Protein AF-A0A7X8HB70-F1 (afdb_monomer_lite)

pLDDT: mean 92.55, std 5.31, range [63.34, 97.81]

Radius of gyration: 20.38 Å; chains: 1; bounding box: 47×32×52 Å

Foldseek 3Di:
DDDDDPPDDPVCVVVCVVVVDDDDDDDDDDDDDPVPDDCDDDVNPVVVVVVVVCVVVVDDDDDDDPPDDPVVLVVVVVVLVVVCVVVVHDDDPDPDDDNDPVVD

Sequence (104 aa):
MKEIYYRIPSESLTVYHEAGKKSLFIGQEGVVDLQKFTLEGGEKKSIRNALNKLKDQGYASQIYTPLLRDGLIQKLRSVSDDWLKSMEREEIVFSQGMFREDEI

Structure (mmCIF, N/CA/C/O backbone):
data_AF-A0A7X8HB70-F1
#
_entry.id   AF-A0A7X8HB70-F1
#
loop_
_atom_site.group_PDB
_atom_site.id
_atom_site.type_symbol
_atom_site.label_atom_id
_atom_site.label_alt_id
_atom_site.label_comp_id
_atom_site.label_asym_id
_atom_site.label_entity_id
_atom_site.label_seq_id
_atom_site.pdbx_PDB_ins_code
_atom_site.Cartn_x
_atom_site.Cartn_y
_atom_site.Cartn_z
_atom_site.occupancy
_atom_site.B_iso_or_equiv
_atom_site.auth_seq_id
_atom_site.auth_comp_id
_atom_site.auth_asym_id
_atom_site.auth_atom_id
_atom_site.pdbx_PDB_model_num
ATOM 1 N N . MET A 1 1 ? 9.838 -3.898 -31.223 1.00 63.34 1 MET A N 1
ATOM 2 C CA . MET A 1 1 ? 9.239 -3.425 -29.953 1.00 63.34 1 MET A CA 1
ATOM 3 C C . MET A 1 1 ? 10.385 -3.126 -28.991 1.00 63.34 1 MET A C 1
ATOM 5 O O . MET A 1 1 ? 11.352 -3.874 -29.029 1.00 63.34 1 MET A O 1
ATOM 9 N N . LYS A 1 2 ? 10.361 -2.025 -28.228 1.00 83.12 2 LYS A N 1
ATOM 10 C CA . LYS A 1 2 ? 11.411 -1.735 -27.230 1.00 83.12 2 LYS A CA 1
ATOM 11 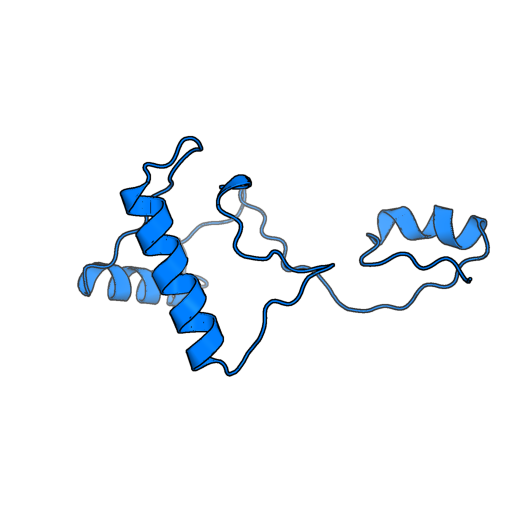C C . LYS A 1 2 ? 11.000 -2.323 -25.880 1.00 83.12 2 LYS A C 1
ATOM 13 O O . LYS A 1 2 ? 9.843 -2.194 -25.501 1.00 83.12 2 LYS A O 1
ATOM 18 N N . GLU A 1 3 ? 11.941 -2.945 -25.183 1.00 89.81 3 GLU A N 1
ATOM 19 C CA . GLU A 1 3 ? 11.745 -3.490 -23.833 1.00 89.81 3 GLU A CA 1
ATOM 20 C C . GLU A 1 3 ? 11.622 -2.351 -22.810 1.00 89.81 3 GLU A C 1
ATOM 22 O O . GLU A 1 3 ? 12.419 -1.407 -22.837 1.00 89.81 3 GLU A O 1
ATOM 27 N N . ILE A 1 4 ? 10.637 -2.443 -21.913 1.00 92.50 4 ILE A N 1
ATOM 28 C CA . ILE A 1 4 ? 10.383 -1.482 -20.832 1.00 92.50 4 ILE A CA 1
ATOM 29 C C . ILE A 1 4 ? 10.186 -2.269 -19.539 1.00 92.50 4 ILE A C 1
ATOM 31 O O . ILE A 1 4 ? 9.492 -3.283 -19.526 1.00 92.50 4 ILE A O 1
ATOM 35 N N . TYR A 1 5 ? 10.770 -1.767 -18.455 1.00 93.75 5 TYR A N 1
ATOM 36 C CA . TYR A 1 5 ? 10.665 -2.341 -17.119 1.00 93.75 5 TYR A CA 1
ATOM 37 C C . TYR A 1 5 ? 10.003 -1.311 -16.198 1.00 93.75 5 TYR A C 1
ATOM 39 O O . TYR A 1 5 ? 10.386 -0.140 -16.204 1.00 93.75 5 TYR A O 1
ATOM 47 N N . TYR A 1 6 ? 8.980 -1.726 -15.450 1.00 94.25 6 TYR A N 1
ATOM 48 C CA . TYR A 1 6 ? 8.134 -0.840 -14.645 1.00 94.25 6 TYR A CA 1
ATOM 49 C C . TYR A 1 6 ? 8.344 -1.095 -13.147 1.00 94.25 6 TYR A C 1
ATOM 51 O O . TYR A 1 6 ? 8.405 -2.248 -12.737 1.00 94.25 6 TYR A O 1
ATOM 59 N N . ARG A 1 7 ? 8.441 -0.019 -12.346 1.00 93.88 7 ARG A N 1
ATOM 60 C CA . ARG A 1 7 ? 8.672 -0.051 -10.882 1.00 93.88 7 ARG A CA 1
ATOM 61 C C . ARG A 1 7 ? 9.867 -0.917 -10.464 1.00 93.88 7 ARG A C 1
ATOM 63 O O . ARG A 1 7 ? 9.745 -1.842 -9.671 1.00 93.88 7 ARG A O 1
ATOM 70 N N . ILE A 1 8 ? 11.035 -0.599 -11.013 1.00 94.81 8 ILE A N 1
ATOM 71 C CA . ILE A 1 8 ? 12.282 -1.275 -10.652 1.00 94.81 8 ILE A CA 1
ATOM 72 C C . ILE A 1 8 ? 12.846 -0.667 -9.359 1.00 94.81 8 ILE A C 1
ATOM 74 O O . ILE A 1 8 ? 13.017 0.555 -9.321 1.00 94.81 8 ILE A O 1
ATOM 78 N N . PRO A 1 9 ? 13.153 -1.482 -8.329 1.00 94.06 9 PRO A N 1
ATOM 79 C CA . PRO A 1 9 ? 13.812 -1.011 -7.113 1.00 94.06 9 PRO A CA 1
ATOM 80 C C . PRO A 1 9 ? 15.173 -0.377 -7.415 1.00 94.06 9 PRO A C 1
ATOM 82 O O . PRO A 1 9 ? 15.885 -0.816 -8.327 1.00 94.06 9 PRO A O 1
ATOM 85 N N . SER A 1 10 ? 15.559 0.631 -6.631 1.00 93.06 10 SER A N 1
ATOM 86 C CA . SER A 1 10 ? 16.829 1.354 -6.792 1.00 93.06 10 SER A CA 1
ATOM 87 C C . SER A 1 10 ? 18.041 0.426 -6.803 1.00 93.06 10 SER A C 1
ATOM 89 O O . SER A 1 10 ? 18.981 0.631 -7.567 1.00 93.06 10 SER A O 1
ATOM 91 N N . GLU A 1 11 ? 17.987 -0.629 -5.999 1.00 95.12 11 GLU A N 1
ATOM 92 C CA . GLU A 1 11 ? 19.059 -1.598 -5.781 1.00 95.12 11 GLU A CA 1
ATOM 93 C C . GLU A 1 11 ? 19.340 -2.425 -7.040 1.00 95.12 11 GLU A C 1
ATOM 95 O O . GLU A 1 11 ? 20.438 -2.946 -7.214 1.00 95.12 11 GLU A O 1
ATOM 100 N N . SER A 1 12 ? 18.359 -2.534 -7.941 1.00 95.81 12 SER A N 1
ATOM 101 C CA . SER A 1 12 ? 18.482 -3.304 -9.180 1.00 95.81 12 SER A CA 1
ATOM 102 C C . SER A 1 12 ? 18.967 -2.468 -10.368 1.00 95.81 12 SER A C 1
ATOM 104 O O . SER A 1 12 ? 19.281 -3.039 -11.411 1.00 95.81 12 SER A O 1
ATOM 106 N N . LEU A 1 13 ? 19.047 -1.133 -10.251 1.00 95.50 13 LEU A N 1
ATOM 107 C CA . LEU A 1 13 ? 19.323 -0.239 -11.387 1.00 95.50 13 LEU A CA 1
ATOM 108 C C . LEU A 1 13 ? 20.667 -0.504 -12.072 1.00 95.50 13 LEU A C 1
ATOM 110 O O . LEU A 1 13 ? 20.755 -0.362 -13.291 1.00 95.50 13 LEU A O 1
ATOM 114 N N . THR A 1 14 ? 21.686 -0.929 -11.323 1.00 96.50 14 THR A N 1
ATOM 115 C CA . THR A 1 14 ? 23.021 -1.233 -11.862 1.00 96.50 14 THR A CA 1
ATOM 116 C C . THR A 1 14 ? 22.955 -2.247 -13.004 1.00 96.50 14 THR A C 1
ATOM 118 O O . THR A 1 14 ? 23.477 -1.977 -14.082 1.00 96.50 14 THR A O 1
ATOM 121 N N . VAL A 1 15 ? 22.215 -3.348 -12.825 1.00 96.56 15 VAL A N 1
ATOM 122 C CA . VAL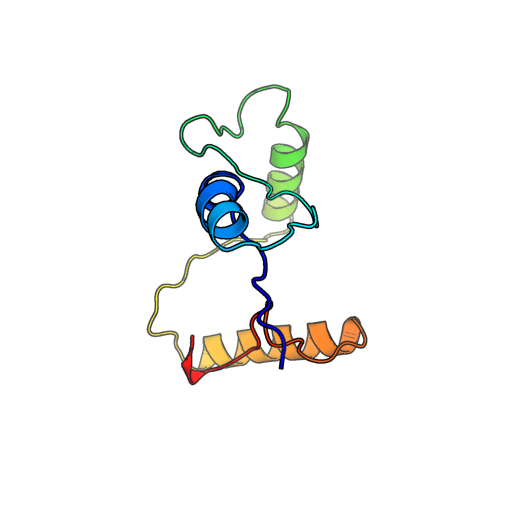 A 1 15 ? 22.073 -4.410 -13.840 1.00 96.56 15 VAL A CA 1
ATOM 123 C C . VAL A 1 15 ? 21.433 -3.873 -15.124 1.00 96.56 15 VAL A C 1
ATOM 125 O O . VAL A 1 15 ? 21.838 -4.213 -16.235 1.00 96.56 15 VAL A O 1
ATOM 128 N N . TYR A 1 16 ? 20.447 -2.984 -14.995 1.00 95.44 16 TYR A N 1
ATOM 129 C CA . TYR A 1 16 ? 19.785 -2.377 -16.150 1.00 95.44 16 TYR A CA 1
ATOM 130 C C . TYR A 1 16 ? 20.690 -1.375 -16.871 1.00 95.44 16 TYR A C 1
ATOM 132 O O . TYR A 1 16 ? 20.675 -1.310 -18.102 1.00 95.44 16 TYR A O 1
ATOM 140 N N . HIS A 1 17 ? 21.495 -0.614 -16.132 1.00 95.81 17 HIS A N 1
ATOM 141 C CA . HIS A 1 17 ? 22.465 0.308 -16.713 1.00 95.81 17 HIS A CA 1
ATOM 142 C C . HIS A 1 17 ? 23.585 -0.421 -17.460 1.00 95.81 17 HIS A C 1
ATOM 144 O O . HIS A 1 17 ? 23.920 -0.019 -18.574 1.00 95.81 17 HIS A O 1
ATOM 150 N N . GLU A 1 18 ? 24.092 -1.528 -16.913 1.00 96.88 18 GLU A N 1
ATOM 151 C CA . GLU A 1 18 ? 25.054 -2.410 -17.589 1.00 96.88 18 GLU A CA 1
ATOM 152 C C . GLU A 1 18 ? 24.475 -3.007 -18.882 1.00 96.88 18 GLU A C 1
ATOM 154 O O . GLU A 1 18 ? 25.169 -3.101 -19.892 1.00 96.88 18 GLU A O 1
ATOM 159 N N . ALA A 1 19 ? 23.172 -3.305 -18.902 1.00 94.81 19 ALA A N 1
ATOM 160 C CA . ALA A 1 19 ? 22.439 -3.725 -20.099 1.00 94.81 19 ALA A CA 1
ATOM 161 C C . ALA A 1 19 ? 22.097 -2.570 -21.075 1.00 94.81 19 ALA A C 1
ATOM 163 O O . ALA A 1 19 ? 21.292 -2.743 -21.997 1.00 94.81 19 ALA A O 1
ATOM 164 N N . GLY A 1 20 ? 22.658 -1.372 -20.876 1.00 95.12 20 GLY A N 1
ATOM 165 C CA . GLY A 1 20 ? 22.460 -0.207 -21.742 1.00 95.12 20 GLY A CA 1
ATOM 166 C C . GLY A 1 20 ? 21.089 0.465 -21.610 1.00 95.12 20 GLY A C 1
ATOM 167 O O . GLY A 1 20 ? 20.692 1.238 -22.488 1.00 95.12 20 GLY A O 1
ATOM 168 N N . LYS A 1 21 ? 20.331 0.181 -20.542 1.00 95.19 21 LYS A N 1
ATOM 169 C CA . LYS A 1 21 ? 19.015 0.787 -20.299 1.00 95.19 21 LYS A CA 1
ATOM 170 C C . LYS A 1 21 ? 19.145 2.120 -19.556 1.00 95.19 21 LYS A C 1
ATOM 172 O O . LYS A 1 21 ? 20.024 2.330 -18.718 1.00 95.19 21 LYS A O 1
ATOM 177 N N . LYS A 1 22 ? 18.210 3.025 -19.848 1.00 94.81 22 LYS A N 1
ATOM 178 C CA . LYS A 1 22 ? 18.017 4.285 -19.116 1.00 94.81 22 LYS A CA 1
ATOM 179 C C . LYS A 1 22 ? 16.914 4.103 -18.079 1.00 94.81 22 LYS A C 1
ATOM 181 O O . LYS A 1 22 ? 15.945 3.395 -18.343 1.00 94.81 22 LYS A O 1
ATOM 186 N N . SER A 1 23 ? 17.047 4.769 -16.940 1.00 95.06 23 SER A N 1
ATOM 187 C CA . SER A 1 23 ? 16.029 4.806 -15.891 1.00 95.06 23 SER A CA 1
ATOM 188 C C . SER A 1 23 ? 15.331 6.167 -15.869 1.00 95.06 23 SER A C 1
ATOM 190 O O . SER A 1 23 ? 15.901 7.188 -16.259 1.00 95.06 23 SER A O 1
ATOM 192 N N . LEU A 1 24 ? 14.072 6.167 -15.435 1.00 95.94 24 LEU A N 1
ATOM 193 C CA . LEU A 1 24 ? 13.286 7.361 -15.145 1.00 95.94 24 LEU A CA 1
ATOM 194 C C . LEU A 1 24 ? 12.720 7.198 -13.738 1.00 95.94 24 LEU A C 1
ATOM 196 O O . LEU A 1 24 ? 12.088 6.184 -13.442 1.00 95.94 24 LEU A O 1
ATOM 200 N N . PHE A 1 25 ? 12.939 8.189 -12.881 1.00 95.19 25 PHE A N 1
ATOM 201 C CA . PHE A 1 25 ? 12.342 8.202 -11.554 1.00 95.19 25 PHE A CA 1
ATOM 202 C C . PHE A 1 25 ? 10.846 8.520 -11.660 1.00 95.19 25 PHE A C 1
ATOM 204 O O . PHE A 1 25 ? 10.475 9.571 -12.180 1.00 95.19 25 PHE A O 1
ATOM 211 N N . ILE A 1 26 ? 9.999 7.604 -11.184 1.00 94.44 26 ILE A N 1
ATOM 212 C CA . ILE A 1 26 ? 8.532 7.717 -11.283 1.00 94.44 26 ILE A CA 1
ATOM 213 C C . ILE A 1 26 ? 7.833 7.875 -9.927 1.00 94.44 26 ILE A C 1
ATOM 215 O O . ILE A 1 26 ? 6.632 8.131 -9.900 1.00 94.44 26 ILE A O 1
ATOM 219 N N . GLY A 1 27 ? 8.551 7.722 -8.809 1.00 94.50 27 GLY A N 1
ATOM 220 C CA . GLY A 1 27 ? 7.983 7.855 -7.469 1.00 94.50 27 GLY A CA 1
ATOM 221 C C . GLY A 1 27 ? 8.741 7.079 -6.395 1.00 94.50 27 GLY A C 1
ATOM 222 O O . GLY A 1 27 ? 9.799 6.506 -6.648 1.00 94.50 27 GLY A O 1
ATOM 223 N N . GLN A 1 28 ? 8.171 7.077 -5.190 1.00 94.88 28 GLN A N 1
ATOM 224 C CA . GLN A 1 28 ? 8.669 6.355 -4.017 1.00 94.88 28 GLN A CA 1
ATOM 225 C C . GLN A 1 28 ? 7.538 5.534 -3.397 1.00 94.88 28 GLN A C 1
ATOM 227 O O . GLN A 1 28 ? 6.364 5.876 -3.546 1.00 94.88 28 GLN A O 1
ATOM 232 N N . GLU A 1 29 ? 7.899 4.485 -2.665 1.00 92.69 29 GLU A N 1
ATOM 233 C CA . GLU A 1 29 ? 6.959 3.664 -1.903 1.00 92.69 29 GLU A CA 1
ATOM 234 C C . GLU A 1 29 ? 6.928 4.099 -0.433 1.00 92.69 29 GLU A C 1
ATOM 236 O O . GLU A 1 29 ? 7.959 4.405 0.170 1.00 92.69 29 GLU A O 1
ATOM 241 N N . GLY A 1 30 ? 5.734 4.133 0.159 1.00 93.44 30 GLY A N 1
ATOM 242 C CA . GLY A 1 30 ? 5.565 4.379 1.590 1.00 93.44 30 GLY A CA 1
ATOM 243 C C . GLY A 1 30 ? 5.851 3.112 2.391 1.00 93.44 30 GLY A C 1
ATOM 244 O O . GLY A 1 30 ? 4.948 2.308 2.601 1.00 93.44 30 GLY A O 1
ATOM 245 N N . VAL A 1 31 ? 7.092 2.933 2.841 1.00 94.06 31 VAL A N 1
ATOM 246 C CA . VAL A 1 31 ? 7.515 1.752 3.613 1.00 94.06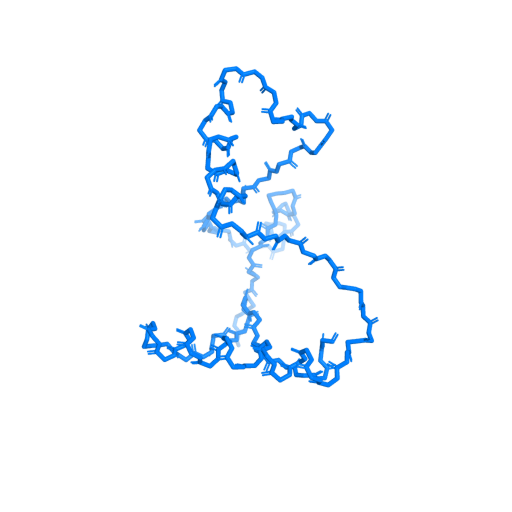 31 VAL A CA 1
ATOM 247 C C . VAL A 1 31 ? 7.385 2.013 5.117 1.00 94.06 31 VAL A C 1
ATOM 249 O O . VAL A 1 31 ? 7.839 3.042 5.617 1.00 94.06 31 VAL A O 1
ATOM 252 N N . VAL A 1 32 ? 6.785 1.072 5.855 1.00 93.94 32 VAL A N 1
ATOM 253 C CA . VAL A 1 32 ? 6.616 1.147 7.317 1.00 93.94 32 VAL A CA 1
ATOM 254 C C . VAL A 1 32 ? 7.394 0.020 7.994 1.00 93.94 32 VAL A C 1
ATOM 256 O O . VAL A 1 32 ? 7.135 -1.155 7.747 1.00 93.94 32 VAL A O 1
ATOM 259 N N . ASP A 1 33 ? 8.320 0.374 8.888 1.00 95.69 33 ASP A N 1
ATOM 260 C CA . ASP A 1 33 ? 9.027 -0.584 9.745 1.00 95.69 33 ASP A CA 1
ATOM 261 C C . ASP A 1 33 ? 8.108 -1.038 10.888 1.00 95.69 33 ASP A C 1
ATOM 263 O O . ASP A 1 33 ? 7.913 -0.320 11.871 1.00 95.69 33 ASP A O 1
ATOM 267 N N . LEU A 1 34 ? 7.537 -2.238 10.759 1.00 95.81 34 LEU A N 1
ATOM 268 C CA . LEU A 1 34 ? 6.604 -2.796 11.740 1.00 95.81 34 LEU A CA 1
ATOM 269 C C . LEU A 1 34 ? 7.254 -3.124 13.093 1.00 95.81 34 LEU A C 1
ATOM 271 O O . LEU A 1 34 ? 6.538 -3.196 14.086 1.00 95.81 34 LEU A O 1
ATOM 275 N N . GLN A 1 35 ? 8.580 -3.295 13.161 1.00 97.00 35 GLN A N 1
ATOM 276 C CA . GLN A 1 35 ? 9.274 -3.545 14.432 1.00 97.00 35 GLN A CA 1
ATOM 277 C C . GLN A 1 35 ? 9.400 -2.270 15.268 1.00 97.00 35 GLN A C 1
ATOM 279 O O . GLN A 1 35 ? 9.470 -2.331 16.494 1.00 97.00 35 GLN A O 1
ATOM 284 N N . LYS A 1 36 ? 9.426 -1.109 14.605 1.00 94.38 36 LYS A N 1
ATOM 285 C CA . LYS A 1 36 ? 9.500 0.210 15.250 1.00 94.38 36 LYS A CA 1
ATOM 286 C C . LYS A 1 36 ? 8.158 0.927 15.303 1.00 94.38 36 LYS A C 1
ATOM 288 O O . LYS A 1 36 ? 8.012 1.906 16.035 1.00 94.38 36 LYS A O 1
ATOM 293 N N . PHE A 1 37 ? 7.186 0.488 14.511 1.00 94.69 37 PHE A N 1
ATOM 294 C CA . PHE A 1 37 ? 5.871 1.096 14.478 1.00 94.69 37 PHE A CA 1
ATOM 295 C C . PHE A 1 37 ? 5.128 0.841 15.791 1.00 94.69 37 PHE A C 1
ATOM 297 O O . PHE A 1 37 ? 4.875 -0.294 16.182 1.00 94.69 37 PHE A O 1
ATOM 304 N N . THR A 1 38 ? 4.710 1.921 16.440 1.00 94.31 38 THR A N 1
ATOM 305 C CA . THR A 1 38 ? 3.795 1.883 17.579 1.00 94.31 38 THR A CA 1
ATOM 306 C C . THR A 1 38 ? 2.702 2.916 17.374 1.00 94.31 38 THR A C 1
ATOM 308 O O . THR A 1 38 ? 2.918 3.946 16.736 1.00 94.31 38 THR A O 1
ATOM 311 N N . LEU A 1 39 ? 1.518 2.646 17.919 1.00 93.62 39 LEU A N 1
ATOM 312 C CA . LEU A 1 39 ? 0.465 3.645 18.024 1.00 93.62 39 LEU A CA 1
ATOM 313 C C . LEU A 1 39 ? 0.664 4.559 19.225 1.00 93.62 39 LEU A C 1
ATOM 315 O O . LEU A 1 39 ? -0.102 5.499 19.350 1.00 93.62 39 LEU A O 1
ATOM 319 N N . GLU A 1 40 ? 1.628 4.317 20.105 1.00 91.88 40 GLU A N 1
ATOM 320 C CA . GLU A 1 40 ? 1.870 5.117 21.306 1.00 91.88 40 GLU A CA 1
ATOM 321 C C . GLU A 1 40 ? 2.564 6.461 20.999 1.00 91.88 40 GLU A C 1
ATOM 323 O O . GLU A 1 40 ? 2.915 6.775 19.862 1.00 91.88 40 GLU A O 1
ATOM 328 N N . GLY A 1 41 ? 2.715 7.312 22.019 1.00 90.75 41 GLY A N 1
ATOM 329 C CA . GLY A 1 41 ? 3.416 8.596 21.900 1.00 90.75 41 GLY A CA 1
ATOM 330 C C . GLY A 1 41 ? 2.593 9.747 21.302 1.00 90.75 41 GLY A C 1
ATOM 331 O O . GLY A 1 41 ? 1.438 9.597 20.894 1.00 90.75 41 GLY A O 1
ATOM 332 N N . GLY A 1 42 ? 3.165 10.953 21.298 1.00 91.00 42 GLY A N 1
ATOM 333 C CA . GLY A 1 42 ? 2.485 12.165 20.820 1.00 91.00 42 GLY A CA 1
ATOM 334 C C . GLY A 1 42 ? 2.283 12.196 19.302 1.00 91.00 42 GLY A C 1
ATOM 335 O O . GLY A 1 42 ? 1.216 12.588 18.833 1.00 91.00 42 GLY A O 1
ATOM 336 N N . GLU A 1 43 ? 3.264 11.712 18.539 1.00 90.69 43 GLU A N 1
ATOM 337 C CA . GLU A 1 43 ? 3.282 11.784 17.069 1.00 90.69 43 GLU A CA 1
ATOM 338 C C . GLU A 1 43 ? 2.131 11.016 16.406 1.00 90.69 43 GLU A C 1
ATOM 340 O O . GLU A 1 43 ? 1.638 11.406 15.351 1.00 90.69 43 GLU A O 1
ATOM 345 N N . LYS A 1 44 ? 1.659 9.935 17.037 1.00 92.50 44 LYS A N 1
ATOM 346 C CA . LYS A 1 44 ? 0.586 9.075 16.510 1.00 92.50 44 LYS A CA 1
ATOM 347 C C . LYS A 1 44 ? -0.793 9.400 17.082 1.00 92.50 44 LYS A C 1
ATOM 349 O O . LYS A 1 44 ? -1.751 8.662 16.849 1.00 92.50 44 LYS A O 1
ATOM 354 N N . LYS A 1 45 ? -0.923 10.518 17.809 1.00 94.56 45 LYS A N 1
ATOM 355 C CA . LYS A 1 45 ? -2.189 10.958 18.418 1.00 94.56 45 LYS A CA 1
ATOM 356 C C . LYS A 1 45 ? -3.310 11.101 17.385 1.00 94.56 45 LYS A C 1
ATOM 358 O O . LYS A 1 45 ? -4.435 10.704 17.667 1.00 94.56 45 LYS A O 1
ATOM 363 N N . SER A 1 46 ? -3.013 11.624 16.194 1.00 95.62 46 SER A N 1
ATOM 364 C CA . SER A 1 46 ? -3.997 11.765 15.111 1.00 95.62 46 SER A CA 1
ATOM 365 C C . SER A 1 46 ? -4.560 10.41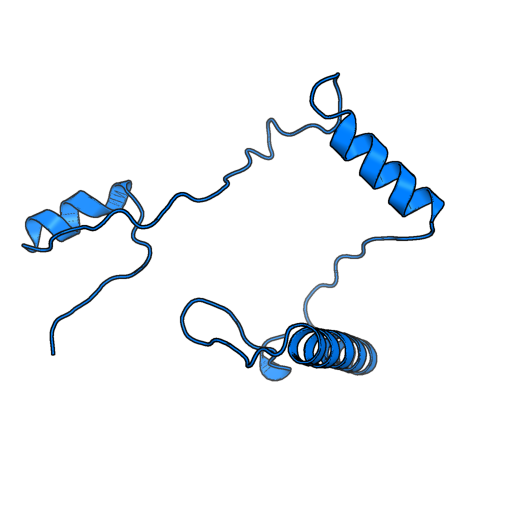2 14.663 1.00 95.62 46 SER A C 1
ATOM 367 O O . SER A 1 46 ? -5.776 10.257 14.584 1.00 95.62 46 SER A O 1
ATOM 369 N N . ILE A 1 47 ? -3.691 9.416 14.458 1.00 94.81 47 ILE A N 1
ATOM 370 C CA . ILE A 1 47 ? -4.080 8.058 14.054 1.00 94.81 47 ILE A CA 1
ATOM 371 C C . ILE A 1 47 ? -4.897 7.387 15.161 1.00 94.81 47 ILE A C 1
ATOM 373 O O . ILE A 1 47 ? -5.976 6.870 14.889 1.00 94.81 47 ILE A O 1
ATOM 377 N N . ARG A 1 48 ? -4.442 7.450 16.422 1.00 95.50 48 ARG A N 1
ATOM 378 C CA . ARG A 1 48 ? -5.200 6.894 17.557 1.00 95.50 48 ARG A CA 1
ATOM 379 C C . ARG A 1 48 ? -6.591 7.507 17.681 1.00 95.50 48 ARG A C 1
ATOM 381 O O . ARG A 1 48 ? -7.561 6.783 17.868 1.00 95.50 48 ARG A O 1
ATOM 388 N N . ASN A 1 49 ? -6.698 8.827 17.553 1.00 95.50 49 ASN A N 1
ATOM 389 C CA . ASN A 1 49 ? -7.984 9.515 17.628 1.00 95.50 49 ASN A CA 1
ATOM 390 C C . ASN A 1 49 ? -8.920 9.099 16.486 1.00 95.50 49 ASN A C 1
ATOM 392 O O . ASN A 1 49 ? -10.110 8.901 16.722 1.00 95.50 49 ASN A O 1
ATOM 396 N N . ALA A 1 50 ? -8.395 8.933 15.267 1.00 95.81 50 ALA A N 1
ATOM 397 C CA . ALA A 1 50 ? -9.174 8.434 14.138 1.00 95.81 50 ALA A CA 1
ATOM 398 C C . ALA A 1 50 ? -9.672 6.998 14.379 1.00 95.81 50 ALA A C 1
ATOM 400 O O . ALA A 1 50 ? -10.851 6.724 14.168 1.00 95.81 50 ALA A O 1
ATOM 401 N N . LEU A 1 51 ? -8.812 6.108 14.890 1.00 95.44 51 LEU A N 1
ATOM 402 C CA . LEU A 1 51 ? -9.186 4.730 15.230 1.00 95.44 51 LEU A CA 1
ATOM 403 C C . LEU A 1 51 ? -10.248 4.672 16.334 1.00 95.44 51 LEU A C 1
ATOM 405 O O . LEU A 1 51 ? -11.221 3.934 16.203 1.00 95.44 51 LEU A O 1
ATOM 409 N N . ASN A 1 52 ? -10.101 5.478 17.388 1.00 95.00 52 ASN A N 1
ATOM 410 C CA . ASN A 1 52 ? -11.094 5.561 18.460 1.00 95.00 52 ASN A CA 1
ATOM 411 C C . ASN A 1 52 ? -12.441 6.050 17.926 1.00 95.00 52 ASN A C 1
ATOM 413 O O . ASN A 1 52 ? -13.459 5.433 18.203 1.00 95.00 52 ASN A O 1
ATOM 417 N N . LYS A 1 53 ? -12.445 7.085 17.078 1.00 97.06 53 LYS A N 1
ATOM 418 C CA . LYS A 1 53 ? -13.674 7.578 16.448 1.00 97.06 53 LYS A CA 1
ATOM 419 C C . LYS A 1 53 ? -14.366 6.500 15.609 1.00 97.06 53 LYS A C 1
ATOM 421 O O . LYS A 1 53 ? -15.582 6.370 15.687 1.00 97.06 53 LYS A O 1
ATOM 426 N N . LEU A 1 54 ? -13.613 5.735 14.816 1.00 97.06 54 LEU A N 1
ATOM 427 C CA . LEU A 1 54 ? -14.168 4.621 14.041 1.00 97.06 54 LEU A CA 1
ATOM 428 C C . LEU A 1 54 ? -14.758 3.546 14.964 1.00 97.06 54 LEU A C 1
ATOM 430 O O . LEU A 1 54 ? -15.871 3.080 14.734 1.00 97.06 54 LEU A O 1
ATOM 434 N N . LYS A 1 55 ? -14.057 3.208 16.048 1.00 96.12 55 LYS A N 1
ATOM 435 C CA . LYS A 1 55 ? -14.549 2.261 17.051 1.00 96.12 55 LYS A CA 1
ATOM 436 C C . LYS A 1 55 ? -15.839 2.747 17.721 1.00 96.12 55 LYS A C 1
ATOM 438 O O . LYS A 1 55 ? -16.783 1.972 17.836 1.00 96.12 55 LYS A O 1
ATOM 443 N N . ASP A 1 56 ? -15.903 4.017 18.113 1.00 97.25 56 ASP A N 1
ATOM 444 C CA . ASP A 1 56 ? -17.083 4.630 18.739 1.00 97.25 56 ASP A CA 1
ATOM 445 C C . ASP A 1 56 ? -18.287 4.667 17.784 1.00 97.25 56 ASP A C 1
ATOM 447 O O . ASP A 1 56 ? -19.435 4.603 18.214 1.00 97.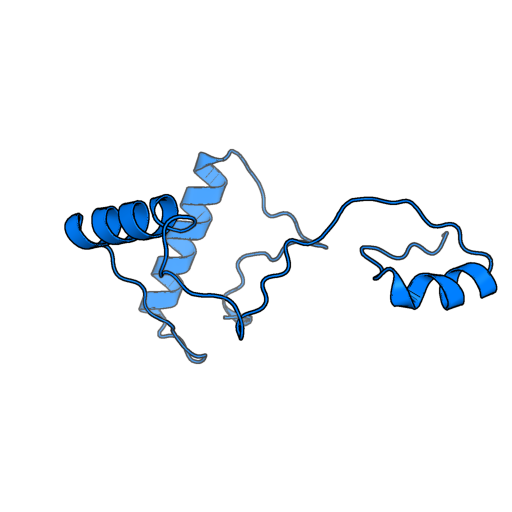25 56 ASP A O 1
ATOM 451 N N . GLN A 1 57 ? -18.028 4.721 16.475 1.00 97.81 57 GLN A N 1
ATOM 452 C CA . GLN A 1 57 ? -19.039 4.606 15.422 1.00 97.81 57 GLN A CA 1
ATOM 453 C C . GLN A 1 57 ? -19.421 3.149 15.090 1.00 97.81 57 GLN A C 1
ATOM 455 O O . GLN A 1 57 ? -20.242 2.926 14.203 1.00 97.81 57 GLN A O 1
ATOM 460 N N . GLY A 1 58 ? -18.856 2.160 15.789 1.00 97.31 58 GLY A N 1
ATOM 461 C CA . GLY A 1 58 ? -19.174 0.741 15.617 1.00 97.31 58 GLY A CA 1
ATOM 462 C C . GLY A 1 58 ? -18.424 0.045 14.479 1.00 97.31 58 GLY A C 1
ATOM 463 O O . GLY A 1 58 ? -18.753 -1.095 14.152 1.00 97.31 58 GLY A O 1
ATOM 464 N N . TYR A 1 59 ? -17.417 0.686 13.878 1.00 97.44 59 TYR A N 1
ATOM 465 C CA . TYR A 1 59 ? -16.587 0.038 12.864 1.00 97.44 59 TYR A CA 1
ATOM 466 C C . TYR A 1 59 ? -15.607 -0.946 13.509 1.00 97.44 59 TYR A C 1
ATOM 468 O O . TYR A 1 59 ? -14.968 -0.655 14.522 1.00 97.44 59 TYR A O 1
ATOM 476 N N . ALA A 1 60 ? -15.450 -2.102 12.869 1.00 95.62 60 ALA A N 1
ATOM 477 C CA . ALA A 1 60 ? -14.492 -3.132 13.242 1.00 95.62 60 ALA A CA 1
ATOM 478 C C . ALA A 1 60 ? -13.734 -3.616 12.002 1.00 95.62 60 ALA A C 1
ATOM 480 O O . ALA A 1 60 ? -14.242 -3.542 10.883 1.00 95.62 60 ALA A O 1
ATOM 481 N N . SER A 1 61 ? -12.521 -4.125 12.208 1.00 94.12 61 SER A N 1
ATOM 482 C CA . SER A 1 61 ? -11.728 -4.782 11.171 1.00 94.12 61 SER A CA 1
ATOM 483 C C . SER A 1 61 ? -11.658 -6.284 11.429 1.00 94.12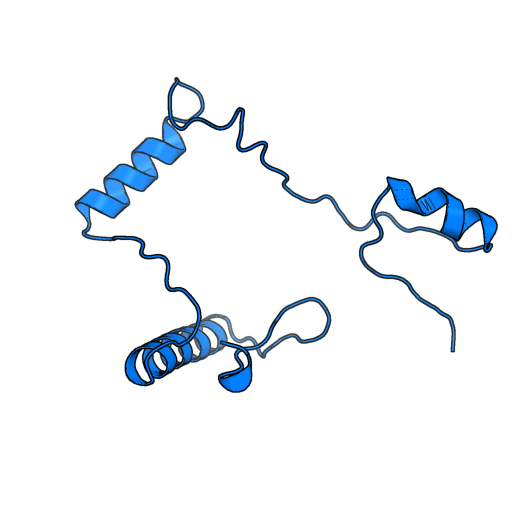 61 SER A C 1
ATOM 485 O O . SER A 1 61 ? -11.608 -6.734 12.572 1.00 94.12 61 SER A O 1
ATOM 487 N N . GLN A 1 62 ? -11.649 -7.062 10.350 1.00 94.81 62 GLN A N 1
ATOM 488 C CA . GLN A 1 62 ? -11.504 -8.511 10.388 1.00 94.81 62 GLN A CA 1
ATOM 489 C C . GLN A 1 62 ? -10.560 -8.938 9.269 1.00 94.81 62 GLN A C 1
ATOM 491 O O . GLN A 1 62 ? -10.687 -8.478 8.136 1.00 94.81 62 GLN A O 1
ATOM 496 N N . ILE A 1 63 ? -9.632 -9.838 9.590 1.00 95.06 63 ILE A N 1
ATOM 497 C CA . ILE A 1 63 ? -8.799 -10.511 8.593 1.00 95.06 63 ILE A CA 1
ATOM 498 C C . ILE A 1 63 ? -9.500 -11.815 8.223 1.00 95.06 63 ILE A C 1
ATOM 500 O O . ILE A 1 63 ? -9.810 -12.622 9.103 1.00 95.06 63 ILE A O 1
ATOM 504 N N . TYR A 1 64 ? -9.753 -12.005 6.931 1.00 92.75 64 TYR A N 1
ATOM 505 C CA . TYR A 1 64 ? -10.219 -13.269 6.376 1.00 92.75 64 TYR A CA 1
ATOM 506 C C . TYR A 1 64 ? -9.061 -13.941 5.647 1.00 92.75 64 TYR A C 1
ATOM 508 O O . TYR A 1 64 ? -8.366 -13.308 4.857 1.00 92.75 64 TYR A O 1
ATOM 516 N N . THR A 1 65 ? -8.836 -15.214 5.943 1.00 91.44 65 THR A N 1
ATOM 517 C CA . THR A 1 65 ? -7.882 -16.057 5.218 1.00 91.44 65 THR A CA 1
ATOM 518 C C . THR A 1 65 ? -8.573 -16.726 4.027 1.00 91.44 65 THR A C 1
ATOM 520 O O . THR A 1 65 ? -9.797 -16.856 4.071 1.00 91.44 65 THR A O 1
ATOM 523 N N . PRO A 1 66 ? -7.823 -17.190 3.008 1.00 88.69 66 PRO A N 1
ATOM 524 C CA . PRO A 1 66 ? -8.383 -17.854 1.827 1.00 88.69 66 PRO A CA 1
ATOM 525 C C . PRO A 1 66 ? -9.339 -19.014 2.145 1.00 88.69 66 PRO A C 1
ATOM 527 O O . PRO A 1 66 ? -9.285 -19.593 3.233 1.00 88.69 66 PRO A O 1
ATOM 530 N N . LEU A 1 67 ? -10.161 -19.374 1.152 1.00 87.81 67 LEU A N 1
ATOM 531 C CA . LEU A 1 67 ? -11.438 -20.099 1.282 1.00 87.81 67 LEU A CA 1
ATOM 532 C C . LEU A 1 67 ? -12.535 -19.219 1.892 1.00 87.81 67 LEU A C 1
ATOM 534 O O . LEU A 1 67 ? -13.108 -19.511 2.948 1.00 87.81 67 LEU A O 1
ATOM 538 N N . LEU A 1 68 ? -12.827 -18.114 1.202 1.00 90.75 68 LEU A N 1
ATOM 539 C CA . LEU A 1 68 ? -13.933 -17.239 1.564 1.00 90.75 68 LEU A CA 1
ATOM 540 C C . LEU A 1 68 ? -15.275 -17.904 1.251 1.00 90.75 68 LEU A C 1
ATOM 542 O O . LEU A 1 68 ? -15.430 -18.646 0.288 1.00 90.75 68 LEU A O 1
ATOM 546 N N . ARG A 1 69 ? -16.278 -17.620 2.084 1.00 92.94 69 ARG A N 1
ATOM 547 C CA . ARG A 1 69 ? -17.654 -18.066 1.837 1.00 92.94 69 ARG A CA 1
ATOM 548 C C . ARG A 1 69 ? -18.257 -17.239 0.704 1.00 92.94 69 ARG A C 1
ATOM 550 O O . ARG A 1 69 ? -18.097 -16.020 0.717 1.00 92.94 69 ARG A O 1
ATOM 557 N N . ASP A 1 70 ? -19.068 -17.853 -0.151 1.00 92.50 70 ASP A N 1
ATOM 558 C CA . ASP A 1 70 ? -19.737 -17.179 -1.279 1.00 92.50 70 ASP A CA 1
ATOM 559 C C . ASP A 1 70 ? -20.460 -15.888 -0.867 1.00 92.50 70 ASP A C 1
ATOM 561 O O . ASP A 1 70 ? -20.335 -14.849 -1.510 1.00 92.50 70 ASP A O 1
ATOM 565 N N . GLY A 1 71 ? -21.162 -15.910 0.271 1.00 94.94 71 GLY A N 1
ATOM 566 C CA . GLY A 1 71 ? -21.872 -14.732 0.774 1.00 94.94 71 GLY A CA 1
ATOM 567 C C . GLY A 1 71 ? -20.961 -13.565 1.184 1.00 94.94 71 GLY A C 1
ATOM 568 O O . GLY A 1 71 ? -21.418 -12.427 1.230 1.00 94.94 71 GLY A O 1
ATOM 569 N N . LEU A 1 72 ? -19.684 -13.815 1.498 1.00 94.75 72 LEU A N 1
ATOM 570 C CA . LEU A 1 72 ? -18.693 -12.756 1.709 1.00 94.75 72 LEU A CA 1
ATOM 571 C C . LEU A 1 72 ? -18.190 -12.222 0.367 1.00 94.75 72 LEU A C 1
ATOM 573 O O . LEU A 1 72 ? -18.139 -11.009 0.195 1.00 94.75 72 LEU A O 1
ATOM 577 N N . ILE A 1 73 ? -17.895 -13.105 -0.587 1.00 94.75 73 ILE A N 1
ATOM 578 C CA . ILE A 1 73 ? -17.445 -12.730 -1.936 1.00 94.75 73 ILE A CA 1
ATOM 579 C C . ILE A 1 73 ? -18.482 -11.826 -2.617 1.00 94.75 73 ILE A C 1
ATOM 581 O O . ILE A 1 73 ? -18.134 -10.759 -3.115 1.00 94.75 73 ILE A O 1
ATOM 585 N N . GLN A 1 74 ? -19.771 -12.172 -2.531 1.00 95.25 74 GLN A N 1
ATOM 586 C CA . GLN A 1 74 ? -20.871 -11.347 -3.048 1.00 95.25 74 GLN A CA 1
ATOM 587 C C . GLN A 1 74 ? -20.901 -9.939 -2.435 1.00 95.25 74 GLN A C 1
ATOM 589 O O . GLN A 1 74 ? -21.147 -8.956 -3.135 1.00 95.25 74 GLN A O 1
ATOM 594 N N . LYS A 1 75 ? -20.624 -9.818 -1.130 1.00 95.75 75 LYS A N 1
ATOM 595 C CA . LYS A 1 75 ? -20.541 -8.512 -0.461 1.00 95.75 75 LYS A CA 1
ATOM 596 C C . LYS A 1 75 ? -19.336 -7.711 -0.942 1.00 95.75 75 LYS A C 1
ATOM 598 O O . LYS A 1 75 ? -19.476 -6.515 -1.175 1.00 95.75 75 LYS A O 1
ATOM 603 N N . LEU A 1 76 ? -18.177 -8.353 -1.105 1.00 95.19 76 LEU A N 1
ATOM 604 C CA . LEU A 1 76 ? -16.979 -7.695 -1.633 1.00 95.19 76 LEU A CA 1
ATOM 605 C C . LEU A 1 76 ? -17.208 -7.200 -3.069 1.00 95.19 76 LEU A C 1
ATOM 607 O O . LEU A 1 76 ? -16.859 -6.060 -3.365 1.00 95.19 76 LEU A O 1
ATOM 611 N N . ARG A 1 77 ? -17.875 -8.000 -3.915 1.00 95.00 77 ARG A N 1
ATOM 612 C CA . ARG A 1 77 ? -18.272 -7.595 -5.271 1.00 95.00 77 ARG A CA 1
ATOM 613 C C . ARG A 1 77 ? -19.147 -6.346 -5.251 1.00 95.00 77 ARG A C 1
ATOM 615 O O . ARG A 1 77 ? -18.823 -5.381 -5.929 1.00 95.00 77 ARG A O 1
ATOM 622 N N . SER A 1 78 ? -20.200 -6.333 -4.430 1.00 96.81 78 SER A N 1
ATOM 623 C CA . SER A 1 78 ? -21.093 -5.171 -4.319 1.00 96.81 78 SER A CA 1
ATOM 624 C C . SER A 1 78 ? -20.332 -3.895 -3.953 1.00 96.81 78 SER A C 1
ATOM 626 O O . SER A 1 78 ? -20.580 -2.850 -4.541 1.00 96.81 78 SER A O 1
ATOM 628 N N . VAL A 1 79 ? -19.385 -3.977 -3.012 1.00 96.00 79 VAL A N 1
ATOM 629 C CA . VAL A 1 79 ? -18.554 -2.828 -2.620 1.00 96.00 79 VAL A CA 1
ATOM 630 C C . VAL A 1 79 ? -17.629 -2.389 -3.760 1.00 96.00 79 VAL A C 1
ATOM 632 O O . VAL A 1 79 ? -17.461 -1.189 -3.970 1.00 96.00 79 VAL A O 1
ATOM 635 N N . SER A 1 80 ? -17.046 -3.338 -4.498 1.00 94.62 80 SER A N 1
ATOM 636 C CA . SER A 1 80 ? -16.192 -3.056 -5.659 1.00 94.62 80 SER A CA 1
ATOM 637 C C . SER A 1 80 ? -16.961 -2.326 -6.764 1.00 94.62 80 SER A C 1
ATOM 639 O O . SER A 1 80 ? -16.527 -1.270 -7.229 1.00 94.62 80 SER A O 1
ATOM 641 N N . ASP A 1 81 ? -18.134 -2.846 -7.133 1.00 95.19 81 ASP A N 1
ATOM 642 C CA . ASP A 1 81 ? -18.989 -2.289 -8.185 1.00 95.19 81 ASP A CA 1
ATOM 643 C C . ASP A 1 81 ? -19.485 -0.880 -7.813 1.00 95.19 81 ASP A C 1
ATOM 645 O O . ASP A 1 81 ? -19.424 0.049 -8.627 1.00 95.19 81 ASP A O 1
ATOM 649 N N . ASP A 1 82 ? -19.920 -0.692 -6.560 1.00 96.75 82 ASP A N 1
ATOM 650 C CA . ASP A 1 82 ? -20.357 0.611 -6.051 1.00 96.75 82 ASP A CA 1
ATOM 651 C C . ASP A 1 82 ? -19.213 1.634 -6.060 1.00 96.75 82 ASP A C 1
ATOM 653 O O . ASP A 1 82 ? -19.416 2.793 -6.439 1.00 96.75 82 ASP A O 1
ATOM 657 N N . TRP A 1 83 ? -17.997 1.221 -5.686 1.00 95.12 83 TRP A N 1
ATOM 658 C CA . TRP A 1 83 ? -16.833 2.103 -5.691 1.00 95.12 83 TRP A CA 1
ATOM 659 C C . TRP A 1 83 ? -16.479 2.569 -7.107 1.00 95.12 83 TRP A C 1
ATOM 661 O O . TRP A 1 83 ? -16.362 3.777 -7.327 1.00 95.12 83 TRP A O 1
ATOM 671 N N . LEU A 1 84 ? -16.395 1.651 -8.077 1.00 94.44 84 LEU A N 1
ATOM 672 C CA . LEU A 1 84 ? -16.112 1.973 -9.482 1.00 94.44 84 LEU A CA 1
ATOM 673 C C . LEU A 1 84 ? -17.142 2.950 -10.054 1.00 94.44 84 LEU A C 1
ATOM 675 O O . LEU A 1 84 ? -16.778 3.971 -10.643 1.00 94.44 84 LEU A O 1
ATOM 679 N N . LYS A 1 85 ? -18.429 2.687 -9.794 1.00 95.31 85 LYS A N 1
ATOM 680 C CA . LYS A 1 85 ? -19.524 3.563 -10.213 1.00 95.31 85 LYS A CA 1
ATOM 681 C C . LYS A 1 85 ? -19.424 4.948 -9.579 1.00 95.31 85 LYS A C 1
ATOM 683 O O . LYS A 1 85 ? -19.577 5.944 -10.278 1.00 95.31 85 LYS A O 1
ATOM 688 N N . SER A 1 86 ? -19.166 5.024 -8.272 1.00 95.62 86 SER A N 1
ATOM 689 C CA . SER A 1 86 ? -19.085 6.301 -7.548 1.00 95.62 86 SER A CA 1
ATOM 690 C C . SER A 1 86 ? -17.903 7.168 -7.981 1.00 95.62 86 SER A C 1
ATOM 692 O O . SER A 1 86 ? -17.975 8.392 -7.913 1.00 95.62 86 SER A O 1
ATOM 694 N N . MET A 1 87 ? -16.825 6.529 -8.434 1.00 92.62 87 MET A N 1
ATOM 695 C CA . MET A 1 87 ? -15.610 7.199 -8.883 1.00 92.62 87 MET A CA 1
ATOM 696 C C . MET A 1 87 ? -15.606 7.479 -10.391 1.00 92.62 87 MET A C 1
ATOM 698 O O . MET A 1 87 ? -14.634 8.064 -10.866 1.00 92.62 87 MET A O 1
ATOM 702 N N . GLU A 1 88 ? -16.645 7.053 -11.124 1.00 93.12 88 GLU A N 1
ATOM 703 C CA . GLU A 1 88 ? -16.713 7.068 -12.594 1.00 93.12 88 GLU A CA 1
ATOM 704 C C . GLU A 1 88 ? -15.467 6.427 -13.230 1.00 93.12 88 GLU A C 1
ATOM 706 O O . GLU A 1 88 ? -14.839 6.973 -14.140 1.00 93.12 88 GLU A O 1
ATOM 711 N N . ARG A 1 89 ? -15.062 5.268 -12.697 1.00 87.00 89 ARG A N 1
ATOM 712 C CA . ARG A 1 89 ? -13.871 4.533 -13.135 1.00 87.00 89 ARG A CA 1
ATOM 713 C C . ARG A 1 89 ? -14.227 3.167 -13.687 1.00 87.00 89 ARG A C 1
ATOM 715 O O . ARG A 1 89 ? -15.153 2.511 -13.224 1.00 87.00 89 ARG A O 1
ATOM 722 N N . GLU A 1 90 ? -13.405 2.728 -14.625 1.00 87.38 90 GLU A N 1
ATOM 723 C CA . GLU A 1 90 ? -13.304 1.330 -15.022 1.00 87.38 90 GLU A CA 1
ATOM 724 C C . GLU A 1 90 ? -12.100 0.688 -14.331 1.00 87.38 90 GLU A C 1
ATOM 726 O O . GLU A 1 90 ? -11.184 1.376 -13.865 1.00 87.38 90 GLU A O 1
ATOM 731 N N . GLU A 1 91 ? -12.106 -0.640 -14.276 1.00 87.69 91 GLU A N 1
ATOM 732 C CA . GLU A 1 91 ? -10.980 -1.408 -13.759 1.00 87.69 91 GLU A CA 1
ATOM 733 C C . GLU A 1 91 ? -9.712 -1.105 -14.564 1.00 87.69 91 GLU A C 1
ATOM 735 O O . GLU A 1 91 ? -9.685 -1.190 -15.794 1.00 87.69 91 GLU A O 1
ATOM 740 N N . ILE A 1 92 ? -8.633 -0.767 -13.858 1.00 83.00 92 ILE A N 1
ATOM 741 C CA . ILE A 1 92 ? -7.328 -0.530 -14.472 1.00 83.00 92 ILE A CA 1
ATOM 742 C C . ILE A 1 92 ? -6.484 -1.771 -14.230 1.00 83.00 92 ILE A C 1
ATOM 744 O O . ILE A 1 92 ? -6.025 -2.016 -13.122 1.00 83.00 92 ILE A O 1
ATOM 748 N N . VAL A 1 93 ? -6.245 -2.541 -15.283 1.00 79.19 93 VAL A N 1
ATOM 749 C CA . VAL A 1 93 ? -5.345 -3.701 -15.239 1.00 79.19 93 VAL A CA 1
ATOM 750 C C . VAL A 1 93 ? -3.893 -3.279 -15.511 1.00 79.19 93 VAL A C 1
ATOM 752 O O . VAL A 1 93 ? -3.642 -2.131 -15.873 1.00 79.19 93 VAL A O 1
ATOM 755 N N . PHE A 1 94 ? -2.937 -4.208 -15.355 1.00 82.31 94 PHE A N 1
ATOM 756 C CA . PHE A 1 94 ? -1.466 -4.068 -15.464 1.00 82.31 94 PHE A CA 1
ATOM 757 C C . PHE A 1 94 ? -0.739 -3.869 -14.130 1.00 82.31 94 PHE A C 1
ATOM 759 O O . PHE A 1 94 ? -0.039 -4.771 -13.681 1.00 82.31 94 PHE A O 1
ATOM 766 N N . SER A 1 95 ? -0.863 -2.696 -13.508 1.00 80.94 95 SER A N 1
ATOM 767 C CA . SER A 1 95 ? -0.172 -2.373 -12.244 1.00 80.94 95 SER A CA 1
ATOM 768 C C . SER A 1 95 ? -1.105 -2.264 -11.042 1.00 80.94 95 SER A C 1
ATOM 770 O O . SER A 1 95 ? -0.646 -2.047 -9.918 1.00 80.94 95 SER A O 1
ATOM 772 N N . GLN A 1 96 ? -2.403 -2.387 -11.296 1.00 80.12 96 GLN A N 1
ATOM 773 C CA . GLN A 1 96 ? -3.463 -2.449 -10.308 1.00 80.12 96 GLN A CA 1
ATOM 774 C C . GLN A 1 96 ? -4.222 -3.764 -10.527 1.00 80.12 96 GLN A C 1
ATOM 776 O O . GLN A 1 96 ? -4.255 -4.294 -11.643 1.00 80.12 96 GLN A O 1
ATOM 781 N N . GLY A 1 97 ? -4.733 -4.327 -9.434 1.00 82.62 97 GLY A N 1
ATOM 782 C CA . GLY A 1 97 ? -5.582 -5.513 -9.486 1.00 82.62 97 GLY A CA 1
ATOM 783 C C . GLY A 1 97 ? -6.983 -5.158 -9.973 1.00 82.62 97 GLY A C 1
ATOM 784 O O . GLY A 1 97 ? -7.375 -3.995 -9.933 1.00 82.62 97 GLY A O 1
ATOM 785 N N . MET A 1 98 ? -7.723 -6.176 -10.396 1.00 89.25 98 MET A N 1
ATOM 786 C CA . MET A 1 98 ? -9.149 -6.091 -10.708 1.00 89.25 98 MET A CA 1
ATOM 787 C C . MET A 1 98 ? -9.914 -7.076 -9.825 1.00 89.25 98 MET A C 1
ATOM 789 O O . MET A 1 98 ? -9.333 -8.064 -9.366 1.00 89.25 98 MET A O 1
ATOM 793 N N . PHE A 1 99 ? -11.206 -6.849 -9.597 1.00 90.75 99 PHE A N 1
ATOM 794 C CA . PHE A 1 99 ? -11.989 -7.792 -8.805 1.00 90.75 99 PHE A CA 1
ATOM 795 C C . PHE A 1 99 ? -12.226 -9.111 -9.560 1.00 90.75 99 PHE A C 1
ATOM 797 O O . PHE A 1 99 ? -12.961 -9.162 -10.551 1.00 90.75 99 PHE A O 1
ATOM 804 N N . ARG A 1 100 ? -11.628 -10.199 -9.063 1.00 89.00 100 ARG A N 1
ATOM 805 C CA . ARG A 1 100 ? -11.726 -11.549 -9.629 1.00 89.00 100 ARG A CA 1
ATOM 806 C C . ARG A 1 100 ? -12.028 -12.572 -8.551 1.00 89.00 100 ARG A C 1
ATOM 808 O O . ARG A 1 100 ? -11.214 -12.808 -7.671 1.00 89.00 100 ARG A O 1
ATOM 815 N N . GLU A 1 101 ? -13.206 -13.182 -8.630 1.00 86.31 101 GLU A N 1
ATOM 816 C CA . GLU A 1 101 ? -13.652 -14.169 -7.638 1.00 86.31 101 GLU A CA 1
ATOM 817 C C . GLU A 1 101 ? -12.769 -15.416 -7.602 1.00 86.31 101 GLU A C 1
ATOM 819 O O . GLU A 1 101 ? -12.641 -16.027 -6.553 1.00 86.31 101 GLU A O 1
ATOM 824 N N . ASP A 1 102 ? -12.148 -15.782 -8.725 1.00 84.50 102 ASP A N 1
ATOM 825 C CA . ASP A 1 102 ? -11.234 -16.921 -8.825 1.00 84.50 102 ASP A CA 1
ATOM 826 C C . ASP A 1 102 ? -9.860 -16.667 -8.177 1.00 84.50 102 ASP A C 1
ATOM 828 O O . ASP A 1 102 ? -9.096 -17.611 -7.977 1.00 84.50 102 ASP A O 1
ATOM 832 N N . GLU A 1 103 ? -9.550 -15.412 -7.836 1.00 81.62 103 GLU A N 1
ATOM 833 C CA . GLU A 1 103 ? -8.288 -14.985 -7.216 1.00 81.62 103 GLU A CA 1
ATOM 834 C C . GLU A 1 103 ? -8.434 -14.627 -5.717 1.00 81.62 103 GLU A C 1
ATOM 836 O O . GLU A 1 103 ? -7.451 -14.229 -5.086 1.00 81.62 103 GLU A O 1
ATOM 841 N N . ILE A 1 104 ? -9.639 -14.768 -5.143 1.00 77.06 104 ILE A N 1
ATOM 842 C CA . ILE A 1 104 ? -10.007 -14.385 -3.762 1.00 77.06 104 ILE A CA 1
ATOM 843 C C . ILE A 1 104 ? -10.322 -15.628 -2.915 1.00 77.06 104 ILE A C 1
ATOM 845 O O . ILE A 1 104 ? -9.844 -15.697 -1.755 1.00 77.06 104 ILE A O 1
#

Secondary structure (DSSP, 8-state):
------S--GGGHHHHHHTT-------------TTT--S-SSTTHHHHHHHHHHHHTT-------SS--HHHHHHHHHHHHHHHHHTT-----SSS----GGG-